Protein AF-A0A5H2XMV7-F1 (afdb_monomer)

Organism: Prunus dulcis (NCBI:txid3755)

InterPro domains:
  IPR000864 Proteinase inhibitor I13, potato inhibitor I [PF00280] (15-68)
  IPR000864 Proteinase inhibitor I13, potato inhibitor I [PTHR33091] (15-68)
  IPR036354 Proteinase inhibitor I13, potato inhibitor I superfamily [SSF54654] (15-68)

Secondary structure (DSSP, 8-state):
----------S--HHHHHHHHHHHH-TT-EEEEEETT-S----S--TTEEEEEE-TTT--B-S--EE-

Structure (mmCIF, N/CA/C/O backbone):
data_AF-A0A5H2XMV7-F1
#
_entry.id   AF-A0A5H2XMV7-F1
#
loop_
_atom_site.group_PDB
_atom_site.id
_atom_site.type_symbol
_atom_site.label_atom_id
_atom_site.label_alt_id
_atom_site.label_comp_id
_atom_site.label_asym_id
_atom_site.label_entity_id
_atom_site.label_seq_id
_atom_site.pdbx_PDB_ins_code
_atom_site.Cartn_x
_atom_site.Cartn_y
_atom_site.Cartn_z
_atom_site.occupancy
_atom_site.B_iso_or_equiv
_atom_site.auth_seq_id
_atom_site.auth_comp_id
_atom_site.auth_asym_id
_atom_site.auth_atom_id
_atom_site.pdbx_PDB_model_num
ATOM 1 N N . MET A 1 1 ? -27.395 4.087 -0.552 1.00 36.75 1 MET A N 1
ATOM 2 C CA . MET A 1 1 ? -26.955 2.695 -0.776 1.00 36.75 1 MET A CA 1
ATOM 3 C C . MET A 1 1 ? -26.080 2.297 0.410 1.00 36.75 1 MET A C 1
ATOM 5 O O . MET A 1 1 ? -24.865 2.305 0.312 1.00 36.75 1 MET A O 1
ATOM 9 N N . TYR A 1 2 ? -26.708 2.097 1.572 1.00 30.50 2 TYR A N 1
ATOM 10 C CA . TYR A 1 2 ? -26.044 1.662 2.803 1.00 30.50 2 TYR A CA 1
ATOM 11 C C . TYR A 1 2 ? -26.091 0.138 2.823 1.00 30.50 2 TYR A C 1
ATOM 13 O O . TYR A 1 2 ? -27.188 -0.420 2.848 1.00 30.50 2 TYR A O 1
ATOM 21 N N . MET A 1 3 ? -24.942 -0.536 2.795 1.00 38.06 3 MET A N 1
ATOM 22 C CA . MET A 1 3 ? -24.901 -1.967 3.087 1.00 38.06 3 MET A CA 1
ATOM 23 C C . MET A 1 3 ? -24.638 -2.138 4.583 1.00 38.06 3 MET A C 1
ATOM 25 O O . MET A 1 3 ? -23.514 -2.010 5.058 1.00 38.06 3 MET A O 1
ATOM 29 N N . GLN A 1 4 ?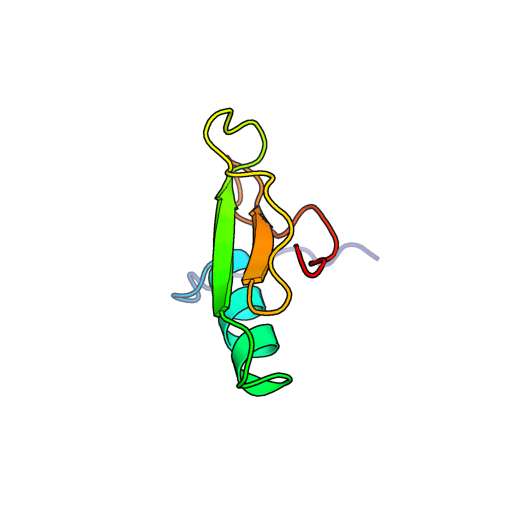 -25.741 -2.333 5.307 1.00 42.84 4 GLN A N 1
ATOM 30 C CA . GLN A 1 4 ? -25.802 -2.704 6.717 1.00 42.84 4 GLN A CA 1
ATOM 31 C C . GLN A 1 4 ? -25.260 -4.128 6.918 1.00 42.84 4 GLN A C 1
ATOM 33 O O . GLN A 1 4 ? -25.263 -4.943 5.997 1.00 42.84 4 GLN A O 1
ATOM 38 N N . GLY A 1 5 ? -24.784 -4.398 8.132 1.00 45.41 5 GLY A N 1
ATOM 39 C CA . GLY A 1 5 ? -23.875 -5.497 8.431 1.00 45.41 5 GLY A CA 1
ATOM 40 C C . GLY A 1 5 ? -24.433 -6.919 8.430 1.00 45.41 5 GLY A C 1
ATOM 41 O O . GLY A 1 5 ? -25.631 -7.151 8.514 1.00 45.41 5 GLY A O 1
ATOM 42 N N . PHE A 1 6 ? -23.504 -7.876 8.433 1.00 37.91 6 PHE A N 1
ATOM 43 C CA . PHE A 1 6 ? -23.656 -9.191 9.049 1.00 37.91 6 PHE A CA 1
ATOM 44 C C . PHE A 1 6 ? -22.267 -9.833 9.192 1.00 37.91 6 PHE A C 1
ATOM 46 O O . PHE A 1 6 ? -21.544 -10.029 8.224 1.00 37.91 6 PHE A O 1
ATOM 53 N N . VAL A 1 7 ? -21.894 -10.075 10.443 1.00 40.88 7 VAL A N 1
ATOM 54 C CA . VAL A 1 7 ? -20.895 -11.014 10.968 1.00 40.88 7 VAL A CA 1
ATOM 55 C C . VAL A 1 7 ? -20.061 -11.796 9.935 1.00 40.88 7 VAL A C 1
ATOM 57 O O . VAL A 1 7 ? -20.420 -12.891 9.517 1.00 40.88 7 VAL A O 1
ATOM 60 N N . ALA A 1 8 ? -18.859 -11.303 9.653 1.00 38.22 8 ALA A N 1
ATOM 61 C CA . ALA A 1 8 ? -17.718 -12.144 9.328 1.00 38.22 8 ALA A CA 1
ATOM 62 C C . ALA A 1 8 ? -16.468 -11.404 9.801 1.00 38.22 8 ALA A C 1
ATOM 64 O O . ALA A 1 8 ? -16.043 -10.424 9.197 1.00 38.22 8 ALA A O 1
ATOM 65 N N . ARG A 1 9 ? -15.859 -11.880 10.891 1.00 42.78 9 ARG A N 1
ATOM 66 C CA . ARG A 1 9 ? -14.419 -11.698 11.101 1.00 42.78 9 ARG A CA 1
ATOM 67 C C . ARG A 1 9 ? -13.717 -12.457 9.972 1.00 42.78 9 ARG A C 1
ATOM 69 O O . ARG A 1 9 ? -13.242 -13.569 10.177 1.00 42.78 9 ARG A O 1
ATOM 76 N N . ALA A 1 10 ? -13.764 -11.921 8.756 1.00 43.09 10 ALA A N 1
ATOM 77 C CA . ALA A 1 10 ? -12.907 -12.377 7.685 1.00 43.09 10 ALA A CA 1
ATOM 78 C C . ALA A 1 10 ? -11.482 -12.054 8.136 1.00 43.09 10 ALA A C 1
ATOM 80 O O . ALA A 1 10 ? -11.191 -10.943 8.565 1.00 43.09 10 ALA A O 1
ATOM 81 N N . CYS A 1 11 ? -10.629 -13.068 8.117 1.00 48.06 11 CYS A N 1
ATOM 82 C CA . CYS A 1 11 ? -9.282 -13.074 8.677 1.00 48.06 11 CYS A CA 1
ATOM 83 C C . CYS A 1 11 ? -8.301 -12.103 7.977 1.00 48.06 11 CYS A C 1
ATOM 85 O O . CYS A 1 11 ? -7.111 -12.153 8.268 1.00 48.06 11 CYS A O 1
ATOM 87 N N . TRP A 1 12 ? -8.773 -11.240 7.069 1.00 43.34 12 TRP A N 1
ATOM 88 C CA . TRP A 1 12 ? -7.955 -10.294 6.314 1.00 43.34 12 TRP A CA 1
ATOM 89 C C . TRP A 1 12 ? -8.455 -8.862 6.483 1.00 43.34 12 TRP A C 1
ATOM 91 O O . TRP A 1 12 ? -9.631 -8.566 6.267 1.00 43.34 12 TRP A O 1
ATOM 101 N N . SER A 1 13 ? -7.538 -7.977 6.865 1.00 75.56 13 SER A N 1
ATOM 102 C CA . SER A 1 13 ? -7.763 -6.528 6.908 1.00 75.56 13 SER A CA 1
ATOM 103 C C . SER A 1 13 ? -7.802 -5.939 5.488 1.00 75.56 13 SER A C 1
ATOM 105 O O . SER 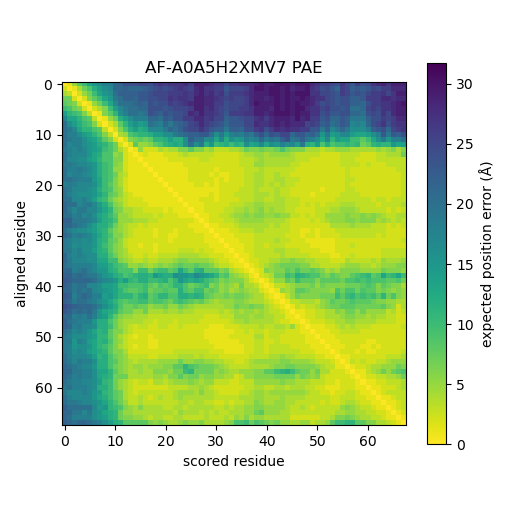A 1 13 ? -7.224 -6.507 4.559 1.00 75.56 13 SER A O 1
ATOM 107 N N . GLY A 1 14 ? -8.461 -4.790 5.288 1.00 84.81 14 GLY A N 1
ATOM 108 C CA . GLY A 1 14 ? -8.563 -4.155 3.963 1.00 84.81 14 GLY A CA 1
ATOM 109 C C . GLY A 1 14 ? -7.195 -3.896 3.315 1.00 84.81 14 GLY A C 1
ATOM 110 O O . GLY A 1 14 ? -7.022 -4.105 2.113 1.00 84.81 14 GLY A O 1
ATOM 111 N N . GLY A 1 15 ? -6.194 -3.539 4.126 1.00 86.44 15 GLY A N 1
ATOM 112 C CA . GLY A 1 15 ? -4.807 -3.388 3.683 1.00 86.44 15 GLY A CA 1
ATOM 113 C C . GLY A 1 15 ? -4.162 -4.675 3.158 1.00 86.44 15 GLY A C 1
ATOM 114 O O . GLY A 1 15 ? -3.422 -4.624 2.179 1.00 86.44 15 GLY A O 1
ATOM 115 N N . GLU A 1 16 ? -4.447 -5.832 3.760 1.00 90.06 16 GLU A N 1
ATOM 116 C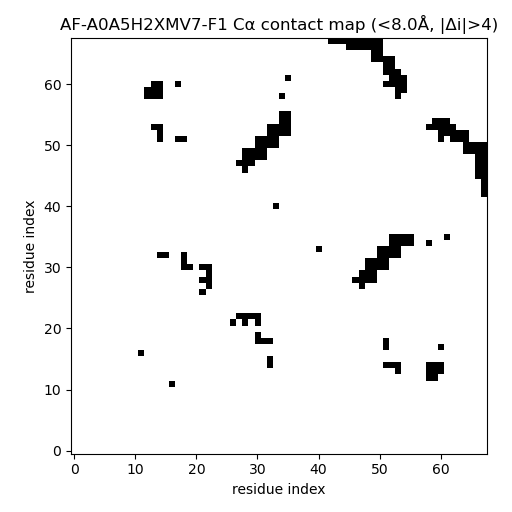 CA . GLU A 1 16 ? -3.898 -7.122 3.313 1.00 90.06 16 GLU A CA 1
ATOM 117 C C . GLU A 1 16 ? -4.503 -7.566 1.984 1.00 90.06 16 GLU A C 1
ATOM 119 O O . GLU A 1 16 ? -3.779 -8.025 1.100 1.00 90.06 16 GLU A O 1
ATOM 124 N N . VAL A 1 17 ? -5.813 -7.364 1.807 1.00 90.38 17 VAL A N 1
ATOM 125 C CA . VAL A 1 17 ? -6.494 -7.638 0.534 1.00 90.38 17 VAL A CA 1
ATOM 126 C C . VAL A 1 17 ? -5.932 -6.749 -0.576 1.00 90.38 17 VAL A C 1
ATOM 128 O O . VAL A 1 17 ? -5.633 -7.236 -1.670 1.00 90.38 17 VAL A O 1
ATOM 131 N N . ALA A 1 18 ? -5.737 -5.458 -0.296 1.00 88.31 18 ALA A N 1
ATOM 132 C CA . ALA A 1 18 ? -5.147 -4.527 -1.251 1.00 88.31 18 ALA A CA 1
ATOM 133 C C . ALA A 1 18 ? -3.701 -4.903 -1.594 1.00 88.31 18 ALA A C 1
ATOM 135 O O . ALA A 1 18 ? -3.362 -4.986 -2.773 1.00 88.31 18 ALA A O 1
ATOM 136 N N . LYS A 1 19 ? -2.874 -5.218 -0.590 1.00 92.81 19 LYS A N 1
ATOM 137 C CA . LYS A 1 19 ? -1.503 -5.703 -0.788 1.00 92.81 19 LYS A CA 1
ATOM 138 C C . LYS A 1 19 ? -1.463 -6.921 -1.713 1.00 92.81 19 LYS A C 1
ATOM 140 O O . LYS A 1 19 ? -0.766 -6.893 -2.723 1.00 92.81 19 LYS A O 1
ATOM 145 N N . ALA A 1 20 ? -2.232 -7.960 -1.391 1.00 92.56 20 ALA A N 1
ATOM 146 C CA . ALA A 1 20 ? -2.257 -9.192 -2.173 1.00 92.56 20 ALA A CA 1
ATOM 147 C C . ALA A 1 20 ? -2.749 -8.952 -3.609 1.00 92.56 20 ALA A C 1
ATOM 149 O O . ALA A 1 20 ? -2.262 -9.576 -4.548 1.00 92.56 20 ALA A O 1
ATOM 150 N N . THR A 1 21 ? -3.697 -8.031 -3.794 1.00 92.38 21 THR A N 1
ATOM 151 C CA . THR A 1 21 ? -4.201 -7.662 -5.123 1.00 92.38 21 THR A CA 1
ATOM 152 C C . THR A 1 21 ? -3.129 -6.956 -5.951 1.00 92.38 21 THR A C 1
ATOM 154 O O . THR A 1 21 ? -2.914 -7.344 -7.095 1.00 92.38 21 THR A O 1
ATOM 157 N N . ILE A 1 22 ? -2.410 -5.993 -5.366 1.00 91.38 22 ILE A N 1
ATOM 158 C CA . ILE A 1 22 ? -1.346 -5.236 -6.043 1.00 91.38 22 ILE A CA 1
ATOM 159 C C . ILE A 1 22 ? -0.199 -6.158 -6.462 1.00 91.38 22 ILE A C 1
ATOM 161 O O . ILE A 1 22 ? 0.210 -6.130 -7.618 1.00 91.38 22 ILE A O 1
ATOM 165 N N . GLU A 1 23 ? 0.291 -7.004 -5.554 1.00 93.88 23 GLU A N 1
ATOM 166 C CA . GLU A 1 23 ? 1.398 -7.929 -5.845 1.00 93.88 23 GLU A CA 1
ATOM 167 C C . GLU A 1 23 ? 0.988 -9.009 -6.863 1.00 93.88 23 GLU A C 1
ATOM 169 O O . GLU A 1 23 ? 1.811 -9.477 -7.647 1.00 93.88 23 GLU A O 1
ATOM 174 N N . ARG A 1 24 ? -0.299 -9.379 -6.909 1.00 94.00 24 ARG A N 1
ATOM 175 C CA . ARG A 1 24 ? -0.844 -10.295 -7.922 1.00 94.00 24 ARG A CA 1
ATOM 176 C C . ARG A 1 24 ? -0.953 -9.645 -9.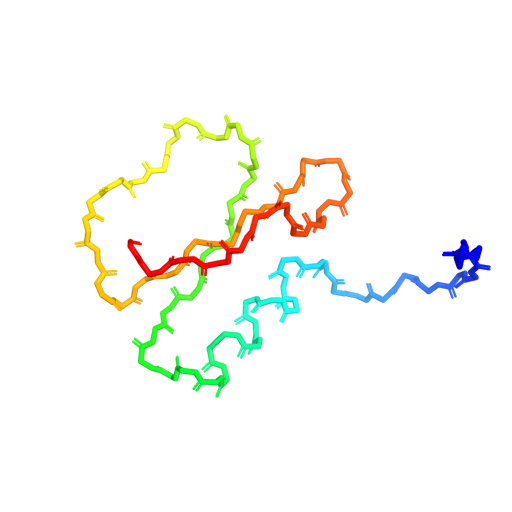301 1.00 94.00 24 ARG A C 1
ATOM 178 O O . ARG A 1 24 ? -0.693 -10.309 -10.301 1.00 94.00 24 ARG A O 1
ATOM 185 N N . GLU A 1 25 ? -1.390 -8.390 -9.369 1.00 93.81 25 GLU A N 1
ATOM 186 C CA . GLU A 1 25 ? -1.579 -7.663 -10.633 1.00 93.81 25 GLU A CA 1
ATOM 187 C C . GLU A 1 25 ? -0.265 -7.132 -11.200 1.00 93.81 25 GLU A C 1
ATOM 189 O O . GLU A 1 25 ? -0.099 -7.058 -12.417 1.00 93.81 25 GLU A O 1
ATOM 194 N N . ASN A 1 26 ? 0.683 -6.807 -10.326 1.00 90.19 26 ASN A N 1
ATOM 195 C CA . ASN A 1 26 ? 1.998 -6.335 -10.703 1.00 90.19 26 ASN A CA 1
ATOM 196 C C . ASN A 1 26 ? 3.088 -7.029 -9.857 1.00 90.19 26 ASN A C 1
ATOM 198 O O . ASN A 1 26 ? 3.513 -6.504 -8.830 1.00 90.19 26 ASN A O 1
ATOM 202 N N . PRO A 1 27 ? 3.588 -8.200 -10.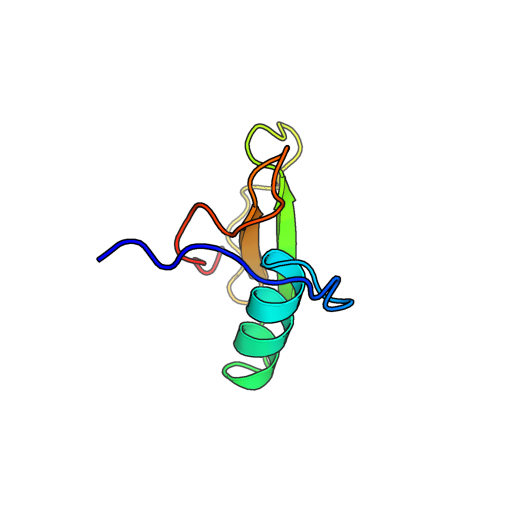294 1.00 93.19 27 PRO A N 1
ATOM 203 C CA . PRO A 1 27 ? 4.518 -9.017 -9.506 1.00 93.19 27 PRO A CA 1
ATOM 204 C C . PRO A 1 27 ? 5.893 -8.390 -9.263 1.00 93.19 27 PRO A C 1
ATOM 206 O O . PRO A 1 27 ? 6.664 -8.902 -8.455 1.00 93.19 27 PRO A O 1
ATOM 209 N N . ILE A 1 28 ? 6.238 -7.323 -9.990 1.00 93.69 28 ILE A N 1
ATOM 210 C CA . ILE A 1 28 ? 7.523 -6.634 -9.824 1.00 93.69 28 ILE A CA 1
ATOM 211 C C . ILE A 1 28 ? 7.487 -5.591 -8.706 1.00 93.69 28 ILE A C 1
ATOM 213 O O . ILE A 1 28 ? 8.547 -5.113 -8.308 1.00 93.69 28 ILE A O 1
ATOM 217 N N . VAL A 1 29 ? 6.304 -5.227 -8.196 1.00 93.06 29 VAL A N 1
ATOM 218 C CA . VAL A 1 29 ? 6.190 -4.283 -7.081 1.00 93.06 29 VAL A CA 1
ATOM 219 C C . VAL A 1 29 ? 5.964 -5.013 -5.765 1.00 93.06 29 VAL A C 1
ATOM 221 O O . VAL A 1 29 ? 5.346 -6.069 -5.701 1.00 93.06 29 VAL A O 1
ATOM 224 N N . THR A 1 30 ? 6.450 -4.409 -4.689 1.00 93.81 30 THR A N 1
ATOM 225 C CA . THR A 1 30 ? 6.216 -4.828 -3.311 1.00 93.81 30 THR A CA 1
ATOM 226 C C . THR A 1 30 ? 5.285 -3.824 -2.648 1.00 93.81 30 THR A C 1
ATOM 228 O O . THR A 1 30 ? 5.613 -2.637 -2.539 1.00 93.81 30 THR A O 1
ATOM 231 N N . ALA A 1 31 ? 4.136 -4.293 -2.166 1.00 92.44 31 ALA A N 1
ATOM 232 C CA . ALA A 1 31 ? 3.178 -3.436 -1.484 1.00 92.44 31 ALA A CA 1
ATOM 233 C C . ALA A 1 31 ? 3.441 -3.419 0.031 1.00 92.44 31 ALA A C 1
ATOM 235 O O . ALA A 1 31 ? 3.567 -4.455 0.697 1.00 92.44 31 ALA A O 1
ATOM 236 N N . LYS A 1 32 ? 3.521 -2.211 0.596 1.00 92.38 32 LYS A N 1
ATOM 237 C CA . LYS A 1 32 ? 3.744 -1.973 2.024 1.00 92.38 32 LYS A CA 1
ATOM 238 C C . LYS A 1 32 ? 2.540 -1.273 2.636 1.00 92.38 32 LYS A C 1
ATOM 240 O O . LYS A 1 32 ? 2.143 -0.205 2.183 1.00 92.38 32 LYS A O 1
ATOM 245 N N . ILE A 1 33 ? 1.979 -1.885 3.674 1.00 91.12 33 ILE A N 1
ATOM 246 C CA . ILE A 1 33 ? 0.852 -1.332 4.425 1.00 91.12 33 ILE A CA 1
ATOM 247 C C . ILE A 1 33 ? 1.392 -0.312 5.423 1.00 91.12 33 ILE A C 1
ATOM 249 O O . ILE A 1 33 ? 2.328 -0.613 6.162 1.00 91.12 33 ILE A O 1
ATOM 253 N N . VAL A 1 34 ? 0.795 0.873 5.438 1.00 90.44 34 VAL A N 1
ATOM 254 C CA . VAL A 1 34 ? 1.160 1.985 6.316 1.00 90.44 34 VAL A CA 1
ATOM 255 C C . VAL A 1 34 ? -0.102 2.546 6.940 1.00 90.44 34 VAL A C 1
ATOM 257 O O . VAL A 1 34 ? -1.096 2.759 6.250 1.00 90.44 34 VAL A O 1
ATOM 260 N N . VAL A 1 35 ? -0.059 2.798 8.244 1.00 90.75 35 VAL A N 1
ATOM 261 C CA . VAL A 1 35 ? -1.167 3.446 8.944 1.00 90.75 35 VAL A CA 1
ATOM 262 C C . VAL A 1 35 ? -1.121 4.950 8.686 1.00 90.75 35 VAL A C 1
ATOM 264 O O . VAL A 1 35 ? -0.069 5.584 8.775 1.00 90.75 35 VAL A O 1
ATOM 267 N N . GLU A 1 36 ? -2.268 5.531 8.356 1.00 86.62 36 GLU A N 1
ATOM 268 C CA . GLU A 1 36 ? -2.391 6.963 8.129 1.00 86.62 36 GLU A CA 1
ATOM 269 C C . GLU A 1 36 ? -1.947 7.757 9.368 1.00 86.62 36 GLU A C 1
ATOM 271 O O . GLU A 1 36 ? -2.298 7.446 10.507 1.00 86.62 36 GLU A O 1
ATOM 276 N N . GLY A 1 37 ? -1.115 8.775 9.137 1.00 83.19 37 GLY A N 1
ATOM 277 C CA . GLY A 1 37 ? -0.489 9.563 10.198 1.00 83.19 37 GLY A CA 1
ATOM 278 C C . GLY A 1 37 ? 0.861 9.032 10.693 1.00 83.19 37 GLY A C 1
ATOM 279 O O . GLY A 1 37 ? 1.473 9.692 11.534 1.00 83.19 37 GLY A O 1
ATOM 280 N N . GLU A 1 38 ? 1.373 7.906 10.178 1.00 83.88 38 GLU A N 1
ATOM 281 C CA . GLU A 1 38 ? 2.763 7.524 10.449 1.00 83.88 38 GLU A CA 1
ATOM 282 C C . GLU A 1 38 ? 3.758 8.526 9.848 1.00 83.88 38 GLU A C 1
ATOM 284 O O . GLU A 1 38 ? 3.738 8.843 8.659 1.00 83.88 38 GLU A O 1
ATOM 289 N N . THR A 1 39 ? 4.669 9.007 10.693 1.00 70.25 39 THR A N 1
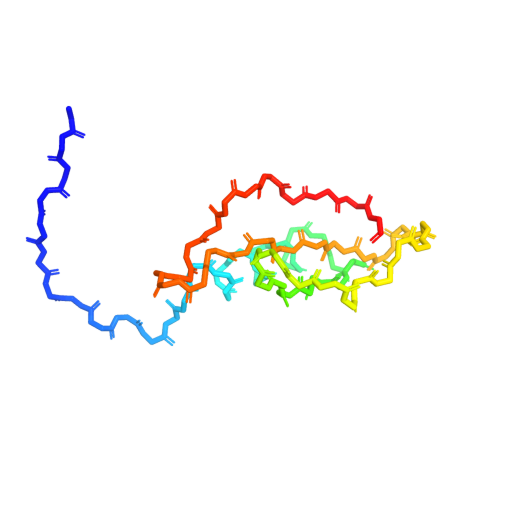ATOM 290 C CA . THR A 1 39 ? 5.711 9.982 10.347 1.00 70.25 39 THR A CA 1
ATOM 291 C C . THR A 1 39 ? 6.989 9.345 9.798 1.00 70.25 39 THR A C 1
ATOM 293 O O . THR A 1 39 ? 7.825 10.053 9.241 1.00 70.25 39 THR A O 1
ATOM 296 N N . TYR A 1 40 ? 7.148 8.022 9.910 1.00 73.25 40 TYR A N 1
ATOM 297 C CA . TYR A 1 40 ? 8.357 7.287 9.513 1.00 73.25 40 TYR A CA 1
ATOM 298 C C . TYR A 1 40 ? 8.203 6.560 8.171 1.00 73.25 40 TYR A C 1
ATOM 300 O O . TYR A 1 40 ? 8.659 5.430 7.996 1.00 73.25 40 TYR A O 1
ATOM 308 N N . VAL A 1 41 ? 7.573 7.218 7.200 1.00 80.19 41 VAL A N 1
ATOM 309 C CA . VAL A 1 41 ? 7.435 6.683 5.842 1.00 80.19 41 VAL A CA 1
ATOM 310 C C . VAL A 1 41 ? 8.575 7.215 4.991 1.00 80.19 41 VAL A C 1
ATOM 312 O O . VAL A 1 41 ? 8.777 8.422 4.874 1.00 80.19 41 VAL A O 1
ATOM 315 N N . ILE A 1 42 ? 9.345 6.306 4.400 1.00 81.38 42 ILE A N 1
ATOM 316 C CA . ILE A 1 42 ? 10.437 6.678 3.503 1.00 81.38 42 ILE A CA 1
ATOM 317 C C . ILE A 1 42 ? 9.815 7.231 2.214 1.00 81.38 42 ILE A C 1
ATOM 319 O O . ILE A 1 42 ? 9.083 6.523 1.532 1.00 81.38 42 ILE A O 1
ATOM 323 N N . THR A 1 43 ? 10.112 8.486 1.878 1.00 77.56 43 THR A N 1
ATOM 324 C CA . THR A 1 43 ? 9.547 9.194 0.713 1.00 77.56 43 THR A CA 1
ATOM 325 C C . THR A 1 43 ? 10.479 9.219 -0.501 1.00 77.56 43 THR A C 1
ATOM 327 O O . THR A 1 43 ? 10.258 9.981 -1.441 1.00 77.56 43 THR A O 1
ATOM 330 N N . ASN A 1 44 ? 11.545 8.409 -0.496 1.00 85.56 44 ASN A N 1
ATOM 331 C CA . ASN A 1 44 ? 12.399 8.249 -1.672 1.00 85.56 44 ASN A CA 1
ATOM 332 C C . ASN A 1 44 ? 11.582 7.622 -2.800 1.00 85.56 44 ASN A C 1
ATOM 334 O O . ASN A 1 44 ? 10.862 6.685 -2.520 1.00 85.56 44 ASN A O 1
ATOM 338 N N . TYR A 1 45 ? 11.718 8.073 -4.042 1.00 83.06 45 TYR A N 1
ATOM 339 C CA . TYR A 1 45 ? 10.994 7.451 -5.149 1.00 83.06 45 TYR A CA 1
ATOM 340 C C . TYR A 1 45 ? 11.555 6.054 -5.465 1.00 83.06 45 TYR A C 1
ATOM 342 O O . TYR A 1 45 ? 12.749 5.918 -5.745 1.00 83.06 45 TYR A O 1
ATOM 350 N N . ASP A 1 46 ? 10.697 5.036 -5.425 1.00 88.12 46 ASP A N 1
ATOM 351 C CA . ASP A 1 46 ? 11.010 3.649 -5.773 1.00 88.12 46 ASP A CA 1
ATOM 352 C C . ASP A 1 46 ? 9.930 3.050 -6.692 1.00 88.12 46 ASP A C 1
ATOM 354 O O . ASP A 1 46 ? 8.776 2.867 -6.304 1.00 88.12 46 ASP A O 1
ATOM 358 N N . CYS A 1 47 ? 10.319 2.703 -7.923 1.00 88.56 47 CYS A N 1
ATOM 359 C CA . CYS A 1 47 ? 9.430 2.110 -8.926 1.00 88.56 47 CYS A CA 1
ATOM 360 C C . CYS A 1 47 ? 8.889 0.728 -8.527 1.00 88.56 47 CYS A C 1
ATOM 362 O O . CYS A 1 47 ? 7.893 0.274 -9.090 1.00 88.56 47 CYS A O 1
ATOM 364 N N . TYR A 1 48 ? 9.556 0.048 -7.594 1.00 91.56 48 TYR A N 1
ATOM 365 C CA . TYR A 1 48 ? 9.216 -1.301 -7.149 1.00 91.56 48 TYR A CA 1
ATOM 366 C C . TYR A 1 48 ? 8.428 -1.300 -5.844 1.00 91.56 48 TYR A C 1
ATOM 368 O O . TYR A 1 48 ? 8.198 -2.361 -5.265 1.00 91.56 48 TYR A O 1
ATOM 376 N N . ARG A 1 49 ? 8.004 -0.134 -5.355 1.00 93.00 49 ARG A N 1
ATOM 377 C CA . ARG A 1 49 ? 7.281 -0.018 -4.094 1.00 93.00 49 ARG A CA 1
ATOM 378 C C . ARG A 1 49 ? 5.944 0.667 -4.288 1.00 93.00 49 ARG A C 1
ATOM 380 O O . ARG A 1 49 ? 5.803 1.606 -5.063 1.00 93.00 49 ARG A O 1
ATOM 387 N N . VAL A 1 50 ? 4.956 0.174 -3.552 1.00 92.12 50 VAL A N 1
ATOM 388 C CA . VAL A 1 50 ? 3.623 0.764 -3.485 1.00 92.12 50 VAL A CA 1
ATOM 389 C C . VAL A 1 50 ? 3.218 0.907 -2.026 1.00 92.12 50 VAL A C 1
ATOM 391 O O . VAL A 1 50 ? 3.299 -0.052 -1.254 1.00 92.12 50 VAL A O 1
ATOM 394 N N . TRP A 1 51 ? 2.751 2.094 -1.650 1.00 91.44 51 TRP A N 1
ATOM 395 C CA . TRP A 1 51 ? 2.216 2.348 -0.315 1.00 91.44 51 TRP A CA 1
ATOM 396 C C . TRP A 1 51 ? 0.708 2.107 -0.277 1.00 91.44 51 TRP A C 1
ATOM 398 O O . TRP A 1 51 ? -0.050 2.695 -1.049 1.00 91.44 51 TRP A O 1
ATOM 408 N N . VAL A 1 52 ? 0.275 1.256 0.649 1.00 92.00 52 VAL A N 1
ATOM 409 C CA . VAL A 1 52 ? -1.132 0.994 0.955 1.00 92.00 52 VAL A CA 1
ATOM 410 C C . VAL A 1 52 ? -1.454 1.692 2.267 1.00 92.00 52 VAL A C 1
ATOM 412 O O . VAL A 1 52 ? -1.108 1.202 3.341 1.00 92.00 52 VAL A O 1
ATOM 415 N N . TRP A 1 53 ? -2.093 2.851 2.168 1.00 91.06 53 TRP A N 1
ATOM 416 C CA . TRP A 1 53 ? -2.488 3.637 3.331 1.00 91.06 53 TRP A CA 1
ATOM 417 C C . TRP A 1 53 ? -3.774 3.083 3.917 1.00 91.06 53 TRP A C 1
ATOM 419 O O . TRP A 1 53 ? -4.772 2.973 3.204 1.00 91.06 53 TRP A O 1
ATOM 429 N N . VAL A 1 54 ? -3.735 2.737 5.198 1.00 90.62 54 VAL A N 1
ATOM 430 C CA . VAL A 1 54 ? -4.900 2.263 5.937 1.00 90.62 54 VAL A CA 1
ATOM 431 C C . VAL A 1 54 ? -5.231 3.187 7.090 1.00 90.62 54 VAL A C 1
ATO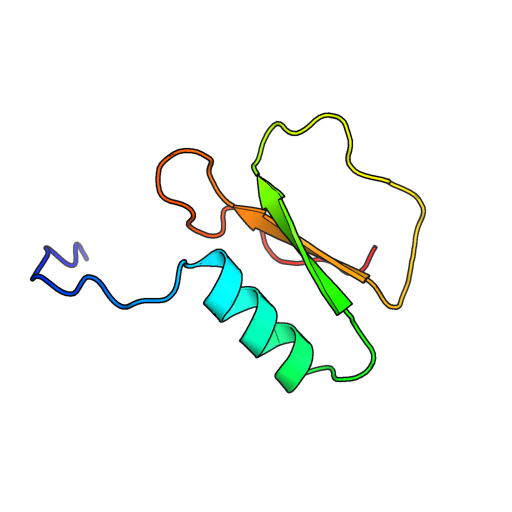M 433 O O . VAL A 1 54 ? -4.336 3.741 7.729 1.00 90.62 54 VAL A O 1
ATOM 436 N N . ASP A 1 55 ? -6.515 3.311 7.382 1.00 88.50 55 ASP A N 1
ATOM 437 C CA . ASP A 1 55 ? -6.974 3.991 8.579 1.00 88.50 55 ASP A CA 1
ATOM 438 C C . ASP A 1 55 ? -6.491 3.245 9.831 1.00 88.50 55 ASP A C 1
ATOM 440 O O . ASP A 1 55 ? -6.285 2.023 9.833 1.00 88.50 55 ASP A O 1
ATOM 444 N N . LYS A 1 56 ? -6.275 3.990 10.910 1.00 86.31 56 LYS A N 1
ATOM 445 C CA . LYS A 1 56 ? -5.760 3.440 12.162 1.00 86.31 56 LYS A CA 1
ATOM 446 C C . LYS A 1 56 ? -6.785 2.567 12.885 1.00 86.31 56 LYS A C 1
ATOM 448 O O . LYS A 1 56 ? -6.382 1.580 13.511 1.00 86.31 56 LYS A O 1
ATOM 453 N N . ASP A 1 57 ? -8.058 2.930 12.801 1.00 84.69 57 ASP A N 1
ATOM 454 C CA . ASP A 1 57 ? -9.140 2.364 13.593 1.00 84.69 57 ASP A CA 1
ATOM 455 C C . ASP A 1 57 ? -9.746 1.143 12.897 1.00 84.69 57 ASP A C 1
ATOM 457 O O . ASP A 1 57 ? -9.803 0.062 13.48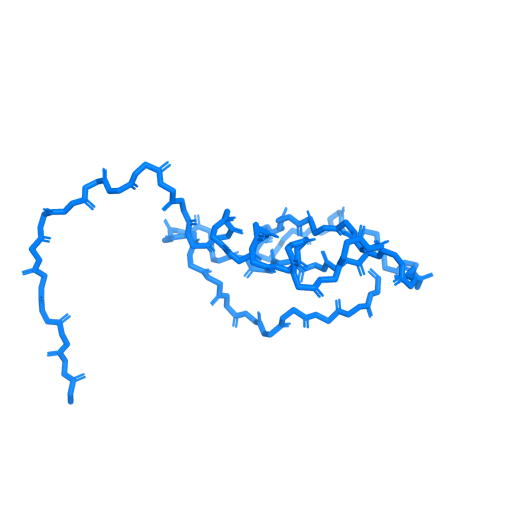8 1.00 84.69 57 ASP A O 1
ATOM 461 N N . ASP A 1 58 ? -10.145 1.279 11.630 1.00 82.94 58 ASP A N 1
ATOM 462 C CA . ASP A 1 58 ? -10.845 0.214 10.896 1.00 82.94 58 ASP A CA 1
ATOM 463 C C . ASP A 1 58 ? -9.949 -0.595 9.933 1.00 82.94 58 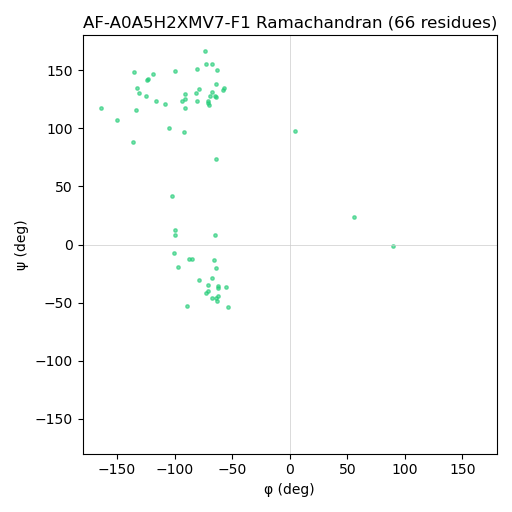ASP A C 1
ATOM 465 O O . ASP A 1 58 ? -10.369 -1.637 9.417 1.00 82.94 58 ASP A O 1
ATOM 469 N N . ARG A 1 59 ? -8.688 -0.171 9.737 1.00 82.06 59 ARG A N 1
ATOM 470 C CA . ARG A 1 59 ? -7.707 -0.782 8.816 1.00 82.06 59 ARG A CA 1
ATOM 471 C C . ARG A 1 59 ? -8.202 -0.883 7.368 1.00 82.06 59 ARG A C 1
ATOM 473 O O . ARG A 1 59 ? -7.711 -1.726 6.601 1.00 82.06 59 ARG A O 1
ATOM 480 N N . LEU A 1 60 ? -9.156 -0.040 6.982 1.00 87.19 60 LEU A N 1
ATOM 481 C CA . LEU A 1 60 ? -9.602 0.101 5.605 1.00 87.19 60 LEU A CA 1
ATOM 482 C C . LEU A 1 60 ? -8.644 0.994 4.829 1.00 87.19 60 LEU A C 1
ATOM 484 O O . LEU A 1 60 ? -7.992 1.871 5.384 1.00 87.19 60 LEU A O 1
ATOM 488 N N . VAL A 1 61 ? -8.542 0.750 3.525 1.00 87.12 61 VAL A N 1
ATOM 489 C CA . VAL A 1 61 ? -7.683 1.546 2.647 1.00 87.12 61 VAL A CA 1
ATOM 490 C C . VAL A 1 61 ? -8.290 2.934 2.467 1.00 87.12 61 VAL A C 1
ATOM 492 O O . VAL A 1 61 ? -9.411 3.052 1.976 1.00 87.12 61 VAL A O 1
ATOM 495 N N . THR A 1 62 ? -7.545 3.978 2.830 1.00 88.88 62 THR A N 1
ATOM 496 C CA . THR A 1 62 ? -8.033 5.369 2.786 1.00 88.88 62 THR A CA 1
ATOM 497 C C . THR A 1 62 ? -7.611 6.112 1.526 1.00 88.88 62 THR A C 1
ATOM 499 O O . THR A 1 62 ? -8.221 7.121 1.167 1.00 88.88 62 THR A O 1
ATOM 502 N N . ARG A 1 63 ? -6.580 5.627 0.819 1.00 85.12 63 ARG A N 1
ATOM 503 C CA . ARG A 1 63 ? -6.013 6.295 -0.361 1.00 85.12 63 ARG A CA 1
ATOM 504 C C . ARG A 1 63 ? -5.761 5.318 -1.507 1.00 85.12 63 ARG A C 1
ATOM 506 O O . ARG A 1 63 ? -5.403 4.168 -1.250 1.00 85.12 63 ARG A O 1
ATOM 513 N N . PRO A 1 64 ? -5.874 5.770 -2.770 1.00 86.06 64 PRO A N 1
ATOM 514 C CA . PRO A 1 64 ? -5.421 4.982 -3.906 1.00 86.06 64 PRO A CA 1
ATOM 515 C C . PRO A 1 64 ? -3.931 4.629 -3.757 1.00 86.06 64 PRO A C 1
ATOM 517 O O . PRO A 1 64 ? -3.140 5.514 -3.417 1.00 86.06 64 PRO A O 1
ATOM 520 N N . PRO A 1 65 ? -3.530 3.372 -4.005 1.00 84.75 65 PRO A N 1
ATOM 521 C CA . PRO A 1 65 ? -2.127 2.982 -3.993 1.00 84.75 65 PRO A CA 1
ATOM 522 C C . PRO A 1 65 ? -1.380 3.633 -5.165 1.00 84.75 65 PRO A C 1
ATOM 524 O O . PRO A 1 65 ? -1.827 3.569 -6.310 1.00 84.75 65 PRO A O 1
ATOM 527 N N . ILE A 1 66 ? -0.233 4.254 -4.877 1.00 84.38 66 ILE A N 1
ATOM 528 C CA . ILE A 1 66 ? 0.628 4.923 -5.865 1.00 84.38 66 ILE A CA 1
ATOM 529 C C . ILE A 1 66 ? 2.030 4.316 -5.774 1.00 84.38 66 ILE A C 1
ATOM 531 O O . ILE A 1 66 ? 2.501 4.007 -4.677 1.00 84.38 66 ILE A O 1
ATOM 535 N N . ILE A 1 67 ? 2.679 4.144 -6.927 1.00 84.62 67 ILE A N 1
ATOM 536 C CA . ILE A 1 67 ? 4.079 3.714 -7.011 1.00 84.62 67 ILE A CA 1
ATOM 537 C C . ILE A 1 67 ? 4.985 4.837 -6.495 1.00 84.62 67 ILE A C 1
ATOM 539 O O . ILE A 1 67 ? 4.877 5.976 -6.963 1.00 84.62 67 ILE A O 1
ATOM 543 N N . GLY A 1 68 ? 5.868 4.511 -5.548 1.00 78.56 68 GLY A N 1
ATOM 544 C CA . GLY A 1 68 ? 6.767 5.472 -4.914 1.00 78.56 68 GLY A CA 1
ATOM 545 C C . GLY A 1 68 ? 7.544 4.943 -3.721 1.00 78.56 68 GLY A C 1
ATOM 546 O O . GLY A 1 68 ? 7.100 4.056 -2.960 1.00 78.56 68 GLY A O 1
#

Solvent-accessible surface area (backbone atoms only — not comparable to full-atom values): 4214 Å² total; per-residue (Å²): 140,82,85,76,88,78,94,68,91,61,96,63,52,48,38,54,55,51,33,55,48,49,33,68,77,38,73,79,35,49,58,44,74,42,52,62,87,64,85,87,66,82,82,64,83,33,90,45,26,27,46,35,35,13,39,79,86,79,31,38,62,76,52,85,69,49,75,53

Radius of gyration: 13.43 Å; Cα contacts (8 Å, |Δi|>4): 100; chains: 1; bounding box: 39×23×24 Å

Foldseek 3Di:
DDDDDDDDPPVDAQQRVVQVVCCVVPVQAHEDEDEPPDPPDDPPQDQRYWYFYAHPPRRHGPDDIDHD

Mean predicted aligned error: 8.41 Å

Sequence (68 aa):
MYMQGFVARACWSGGEVAKATIERENPIVTAKIVVEGETYVITNYDCYRVWVWVDKDDRLVTRPPIIG

pLDDT: mean 79.26, std 18.64, range [30.5, 94.0]

Nearest PDB structures (foldseek):
  1sib-assembly1_I  TM=8.892E-01  e=6.531E-03  Hirudo medicinalis
  2sec-assembly1_I  TM=8.724E-01  e=7.990E-03  Hirudo medicinalis
  4b1t-assembly1_B  TM=8.958E-01  e=2.188E-02  Hirudo medicinalis
  4b2c-assembly2_D  TM=8.563E-01  e=2.863E-02  Hirudo medicinalis
  1egl-assembly1_A  TM=8.054E-01  e=3.502E-02  Hirudo medicinalis